Protein AF-A0A1M6XED1-F1 (afdb_monomer)

Nearest PDB structures (foldseek):
  8pbw-assembly1_B  TM=5.103E-01  e=6.790E+00  Thermochaetoides thermophila

Foldseek 3Di:
DDDDLVNLVVLLVVLVVVLVPPQDQQLLVSLLVSLVVQLVPVPQPCNVVSVVLNVVSVVDDRQADPVVSDGPNVVSSVVSSVVSVVSSVSSVVSSVVD

pLDDT: mean 90.95, std 7.76, range [55.94, 98.38]

Organism: NCBI:txid1434701

Mean predicted aligned error: 3.75 Å

Structure (mmCIF, N/CA/C/O backbone):
data_AF-A0A1M6XED1-F1
#
_entry.id   AF-A0A1M6XED1-F1
#
loop_
_atom_site.group_PDB
_atom_site.id
_atom_site.type_symbol
_atom_site.label_atom_id
_atom_site.label_alt_id
_atom_site.label_comp_id
_atom_site.label_asym_id
_atom_site.label_entity_id
_atom_site.label_seq_id
_atom_site.pdbx_PDB_ins_code
_atom_site.Cartn_x
_atom_site.Cartn_y
_atom_site.Cartn_z
_atom_site.occupancy
_atom_site.B_iso_or_equiv
_atom_site.auth_seq_id
_atom_site.auth_comp_id
_atom_site.auth_asym_id
_atom_site.auth_atom_id
_atom_site.pdbx_PDB_model_num
ATOM 1 N N . MET A 1 1 ? -13.009 -8.686 13.088 1.00 55.94 1 MET A N 1
ATOM 2 C CA . MET A 1 1 ? -11.635 -8.878 13.587 1.00 55.94 1 MET A CA 1
ATOM 3 C C . MET A 1 1 ? -11.135 -7.510 14.021 1.00 55.94 1 MET A C 1
ATOM 5 O O . MET A 1 1 ? -11.304 -6.585 13.238 1.00 55.94 1 MET A O 1
ATOM 9 N N . LYS A 1 2 ? -10.653 -7.332 15.257 1.00 65.81 2 LYS A N 1
ATOM 10 C CA . LYS A 1 2 ? -9.992 -6.075 15.645 1.00 65.81 2 LYS A CA 1
ATOM 11 C C . LYS A 1 2 ? -8.577 -6.145 15.070 1.00 65.81 2 LYS A C 1
ATOM 13 O O . LYS A 1 2 ? -7.922 -7.165 15.257 1.00 65.81 2 LYS A O 1
ATOM 18 N N . ILE A 1 3 ? -8.167 -5.140 14.307 1.00 72.62 3 IL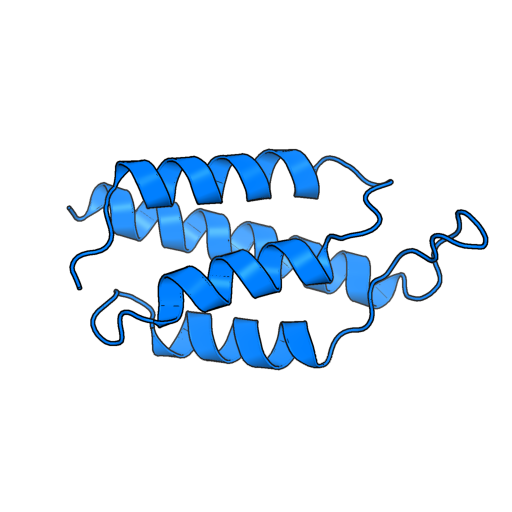E A N 1
ATOM 19 C CA . ILE A 1 3 ? -6.780 -5.038 13.852 1.00 72.62 3 ILE A CA 1
ATOM 20 C C . ILE A 1 3 ? -5.940 -4.576 15.044 1.00 72.62 3 ILE A C 1
ATOM 22 O O . ILE A 1 3 ? -6.348 -3.660 15.757 1.00 72.62 3 ILE A O 1
ATOM 26 N N . ASP A 1 4 ? -4.822 -5.253 15.283 1.00 86.94 4 ASP A N 1
ATOM 27 C CA . ASP A 1 4 ? -3.896 -4.938 16.368 1.00 86.94 4 ASP A CA 1
ATOM 28 C C . ASP A 1 4 ? -3.059 -3.698 16.0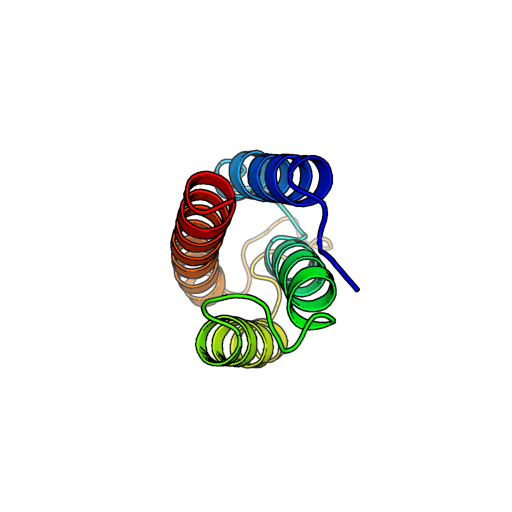08 1.00 86.94 4 ASP A C 1
ATOM 30 O O . ASP A 1 4 ? -2.568 -3.572 14.885 1.00 86.94 4 ASP A O 1
ATOM 34 N N . VAL A 1 5 ? -2.891 -2.781 16.962 1.00 89.31 5 VAL A N 1
ATOM 35 C CA . VAL A 1 5 ? -2.053 -1.582 16.814 1.00 89.31 5 VAL A CA 1
ATOM 36 C C . VAL A 1 5 ? -0.603 -1.970 16.527 1.00 89.31 5 VAL A C 1
ATOM 38 O O . VAL A 1 5 ? 0.043 -1.341 15.692 1.00 89.31 5 VAL A O 1
ATOM 41 N N . LEU A 1 6 ? -0.107 -3.038 17.160 1.00 91.50 6 LEU A N 1
ATOM 42 C CA . LEU A 1 6 ? 1.242 -3.557 16.911 1.00 91.50 6 LEU A CA 1
ATOM 43 C C . LEU A 1 6 ? 1.409 -4.047 15.468 1.00 91.50 6 LEU A C 1
ATOM 45 O O . LEU A 1 6 ? 2.443 -3.805 14.847 1.00 91.50 6 LEU A O 1
ATOM 49 N N . ASP A 1 7 ? 0.379 -4.693 14.922 1.00 92.69 7 ASP A N 1
ATOM 50 C CA . ASP A 1 7 ? 0.373 -5.174 13.541 1.00 92.69 7 ASP A CA 1
ATOM 51 C C . ASP A 1 7 ? 0.341 -4.013 12.531 1.00 92.69 7 ASP A C 1
ATOM 53 O O . ASP A 1 7 ? 1.056 -4.040 11.526 1.00 92.69 7 ASP A O 1
ATOM 57 N N . LEU A 1 8 ? -0.428 -2.957 12.822 1.00 94.06 8 LEU A N 1
ATOM 58 C CA . LEU A 1 8 ? -0.444 -1.730 12.020 1.00 94.06 8 LEU A CA 1
ATOM 59 C C . LEU A 1 8 ? 0.898 -0.998 12.045 1.00 94.06 8 LEU A C 1
ATOM 61 O O . LEU A 1 8 ? 1.395 -0.622 10.983 1.00 94.06 8 LEU A O 1
ATOM 65 N N . ASP A 1 9 ? 1.507 -0.822 13.222 1.00 95.19 9 ASP A N 1
ATOM 66 C CA . ASP A 1 9 ? 2.807 -0.149 13.328 1.00 95.19 9 ASP A CA 1
ATOM 67 C C . ASP A 1 9 ? 3.898 -0.939 12.596 1.00 95.19 9 ASP A C 1
ATOM 69 O O . ASP A 1 9 ? 4.718 -0.360 11.881 1.00 95.19 9 ASP A O 1
ATOM 73 N N . TRP A 1 10 ? 3.872 -2.273 12.692 1.00 95.06 10 TRP A N 1
ATOM 74 C CA . TRP A 1 10 ? 4.791 -3.124 11.941 1.00 95.06 10 TRP A CA 1
ATOM 75 C C . TRP A 1 10 ? 4.613 -2.963 10.424 1.00 95.06 10 TRP A C 1
ATOM 77 O O . TRP A 1 10 ? 5.595 -2.714 9.720 1.00 95.06 10 TRP A O 1
ATOM 87 N N . LYS A 1 11 ? 3.373 -3.017 9.916 1.00 95.31 11 LYS A N 1
ATOM 8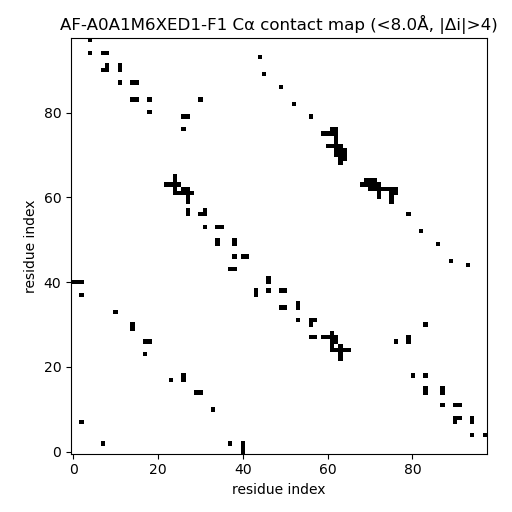8 C CA . LYS A 1 11 ? 3.064 -2.798 8.490 1.00 95.31 11 LYS A CA 1
ATOM 89 C C . LYS A 1 11 ? 3.517 -1.422 8.009 1.00 95.31 11 LYS A C 1
ATOM 91 O O . LYS A 1 11 ? 4.146 -1.319 6.958 1.00 95.31 11 LYS A O 1
ATOM 96 N N . LYS A 1 12 ? 3.265 -0.376 8.798 1.00 95.81 12 LYS A N 1
ATOM 97 C CA . LYS A 1 12 ? 3.720 0.989 8.510 1.00 95.81 12 LYS A CA 1
ATOM 98 C C . LYS A 1 12 ? 5.238 1.056 8.355 1.00 95.81 12 LYS A C 1
ATOM 100 O O . LYS A 1 12 ? 5.724 1.601 7.370 1.00 95.81 12 LYS A O 1
ATOM 105 N N . ARG A 1 13 ? 5.993 0.461 9.285 1.00 94.88 13 ARG A N 1
ATOM 106 C CA . ARG A 1 13 ? 7.465 0.433 9.214 1.00 94.88 13 ARG A CA 1
ATOM 107 C C . ARG A 1 13 ? 7.971 -0.294 7.972 1.00 94.88 13 ARG A C 1
ATOM 109 O O . ARG A 1 13 ? 8.931 0.173 7.373 1.00 94.88 13 ARG A O 1
ATOM 116 N N . GLN A 1 14 ? 7.337 -1.399 7.572 1.00 93.69 14 GLN A N 1
ATOM 117 C CA . GLN A 1 14 ? 7.682 -2.078 6.317 1.00 93.69 14 GLN A CA 1
ATOM 118 C C . GLN A 1 14 ? 7.494 -1.145 5.113 1.00 93.69 14 GLN A C 1
ATOM 120 O O . GLN A 1 14 ? 8.391 -1.035 4.284 1.00 93.69 14 GLN A O 1
ATOM 125 N N . LEU A 1 15 ? 6.374 -0.414 5.053 1.00 95.12 15 LEU A N 1
ATOM 126 C CA . LEU A 1 15 ? 6.137 0.557 3.982 1.00 95.12 15 LEU A CA 1
ATOM 127 C C . LEU A 1 15 ? 7.177 1.690 3.980 1.00 95.12 15 LEU A C 1
ATOM 129 O O . LEU A 1 15 ? 7.702 2.031 2.923 1.00 95.12 15 LEU A O 1
ATOM 133 N N . MET A 1 16 ? 7.502 2.246 5.150 1.00 94.25 16 MET A N 1
ATOM 134 C CA . MET A 1 16 ? 8.502 3.316 5.288 1.00 94.25 16 MET A CA 1
ATOM 135 C C . MET A 1 16 ? 9.901 2.879 4.843 1.00 94.25 16 MET A C 1
ATOM 137 O O . MET A 1 16 ? 10.600 3.646 4.193 1.00 94.25 16 MET A O 1
ATOM 141 N N . LEU A 1 17 ? 10.307 1.651 5.169 1.00 91.75 17 LEU A N 1
ATOM 142 C CA . LEU A 1 17 ? 11.611 1.129 4.757 1.00 91.75 17 LEU A CA 1
ATOM 143 C C . LEU A 1 17 ? 11.688 0.919 3.242 1.00 91.75 17 LEU A C 1
ATOM 145 O O . LEU A 1 17 ? 12.729 1.167 2.637 1.00 91.75 17 LEU A O 1
ATOM 149 N N . GLU A 1 18 ? 10.596 0.469 2.623 1.00 90.31 18 GLU A N 1
ATOM 150 C CA . GLU A 1 18 ? 10.609 0.138 1.200 1.00 90.31 18 GLU A CA 1
ATOM 151 C C . GLU A 1 18 ? 10.482 1.370 0.299 1.00 90.31 18 GLU A C 1
ATOM 153 O O . GLU A 1 18 ? 11.143 1.430 -0.734 1.00 90.31 18 GLU A O 1
ATOM 158 N N . ILE A 1 19 ? 9.684 2.377 0.679 1.00 87.25 19 ILE A N 1
ATOM 159 C CA . ILE A 1 19 ? 9.511 3.589 -0.145 1.00 87.25 19 ILE A CA 1
ATOM 160 C C . ILE A 1 19 ? 10.826 4.375 -0.313 1.00 87.25 19 ILE A C 1
ATOM 162 O O . ILE A 1 19 ? 11.033 5.028 -1.337 1.00 87.25 19 ILE A O 1
ATOM 166 N N . GLU A 1 20 ? 11.730 4.291 0.666 1.00 81.50 20 GLU A N 1
ATOM 167 C CA . GLU A 1 20 ? 13.063 4.906 0.614 1.00 81.50 20 GLU A CA 1
ATOM 168 C C . GLU A 1 20 ? 14.053 4.103 -0.250 1.00 81.50 20 GLU A C 1
ATOM 170 O O . GLU A 1 20 ? 15.100 4.616 -0.652 1.00 81.50 20 GLU A O 1
ATOM 175 N N . ASN A 1 21 ? 13.724 2.854 -0.586 1.00 82.81 21 ASN A N 1
ATOM 176 C CA . ASN A 1 21 ? 14.557 1.983 -1.401 1.00 82.81 21 ASN A CA 1
ATOM 177 C C . ASN A 1 21 ? 14.195 2.099 -2.889 1.00 82.81 21 ASN A C 1
ATOM 179 O O . ASN A 1 21 ? 13.416 1.317 -3.434 1.00 82.81 21 ASN A O 1
ATOM 183 N N . GLU A 1 22 ? 14.838 3.031 -3.592 1.00 67.62 22 GLU A N 1
ATOM 184 C CA . GLU A 1 22 ? 14.612 3.259 -5.032 1.00 67.62 22 GLU A CA 1
ATOM 185 C C . GLU A 1 22 ? 14.917 2.043 -5.925 1.00 67.62 22 GLU A C 1
ATOM 187 O O . GLU A 1 22 ? 14.487 1.998 -7.076 1.00 67.62 22 GLU A O 1
ATOM 192 N N . LYS A 1 23 ? 15.649 1.050 -5.408 1.00 75.00 23 LYS A N 1
ATOM 193 C CA . LYS A 1 23 ? 15.987 -0.193 -6.119 1.00 75.00 23 LYS A CA 1
ATOM 194 C C . LYS A 1 23 ? 15.043 -1.349 -5.791 1.00 75.00 23 LYS A C 1
ATOM 196 O O . LYS A 1 23 ? 15.294 -2.470 -6.235 1.00 75.00 23 LYS A O 1
ATOM 201 N N . SER A 1 24 ? 14.004 -1.111 -4.995 1.00 81.19 24 SER A N 1
ATOM 202 C CA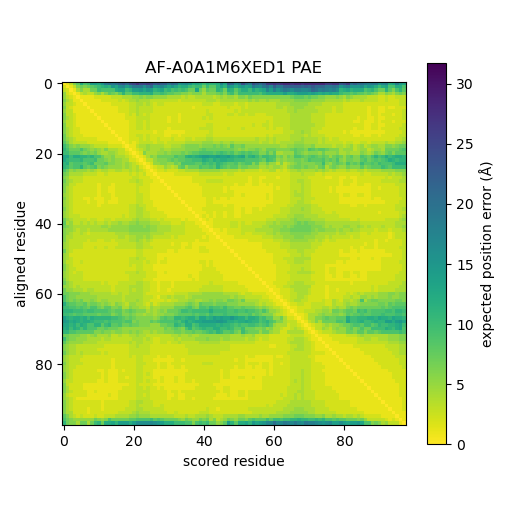 . SER A 1 24 ? 13.062 -2.152 -4.603 1.00 81.19 24 SER A CA 1
ATOM 203 C C . SER A 1 24 ? 12.348 -2.752 -5.809 1.00 81.19 24 SER A C 1
ATOM 205 O O . SER A 1 24 ? 11.755 -2.041 -6.613 1.00 81.19 24 SER A O 1
ATOM 207 N N . LEU A 1 25 ? 12.380 -4.078 -5.921 1.00 80.12 25 LEU A N 1
ATOM 208 C CA . LEU A 1 25 ? 11.738 -4.818 -7.008 1.00 80.12 25 LEU A CA 1
ATOM 209 C C . LEU A 1 25 ? 10.274 -5.181 -6.710 1.00 80.12 25 LEU A C 1
ATOM 211 O O . LEU A 1 25 ? 9.676 -5.893 -7.508 1.00 80.12 25 LEU A O 1
ATOM 215 N N . TYR A 1 26 ? 9.730 -4.780 -5.554 1.00 88.12 26 TYR A N 1
ATOM 216 C CA . TYR A 1 26 ? 8.457 -5.304 -5.041 1.00 88.12 26 TYR A CA 1
ATOM 217 C C . TYR A 1 26 ? 7.566 -4.226 -4.405 1.00 88.12 26 TYR A C 1
ATOM 219 O O . TYR A 1 26 ? 6.793 -4.529 -3.491 1.00 88.12 26 TYR A O 1
ATOM 227 N N . LEU A 1 27 ? 7.665 -2.972 -4.855 1.00 91.12 27 LEU A N 1
ATOM 228 C CA . LEU A 1 27 ? 6.884 -1.863 -4.298 1.00 91.12 27 LEU A CA 1
ATOM 229 C C . LEU A 1 27 ? 5.387 -2.087 -4.486 1.00 91.12 27 LEU A C 1
ATOM 231 O O . LEU A 1 27 ? 4.604 -1.922 -3.552 1.00 91.12 27 LEU A O 1
ATOM 235 N N . GLN A 1 28 ? 4.975 -2.508 -5.681 1.00 93.88 28 GLN A N 1
ATOM 236 C CA . GLN A 1 28 ? 3.566 -2.769 -5.955 1.00 93.88 28 GLN A CA 1
ATOM 237 C C . GLN A 1 28 ? 3.069 -3.940 -5.101 1.00 93.88 28 GLN A C 1
ATOM 239 O O . GLN A 1 28 ? 2.031 -3.844 -4.442 1.00 93.88 28 GLN A O 1
ATOM 244 N N . SER A 1 29 ? 3.840 -5.027 -5.058 1.00 94.25 29 SER A N 1
ATOM 245 C CA . SER A 1 29 ? 3.445 -6.242 -4.339 1.00 94.25 29 SER A CA 1
ATOM 246 C C . SER A 1 29 ? 3.367 -6.031 -2.823 1.00 94.25 29 SER A C 1
ATOM 248 O O . SER A 1 29 ? 2.442 -6.533 -2.177 1.00 94.25 29 SER A O 1
ATOM 250 N N . LEU A 1 30 ? 4.302 -5.270 -2.242 1.00 95.00 30 LEU A N 1
ATOM 251 C CA . LEU A 1 30 ? 4.324 -4.999 -0.806 1.00 95.00 30 LEU A CA 1
ATOM 252 C C . LEU A 1 30 ? 3.123 -4.149 -0.375 1.00 95.00 30 LEU A C 1
ATOM 254 O O . LEU A 1 30 ? 2.408 -4.542 0.552 1.00 95.00 30 LEU A O 1
ATOM 258 N N . ILE A 1 31 ? 2.861 -3.019 -1.039 1.00 96.50 31 ILE A N 1
ATOM 259 C CA . ILE A 1 31 ? 1.721 -2.174 -0.657 1.00 96.50 31 ILE A CA 1
ATOM 260 C C . ILE A 1 31 ? 0.383 -2.865 -0.926 1.00 96.50 31 ILE A C 1
ATOM 262 O O . ILE A 1 31 ? -0.509 -2.784 -0.080 1.00 96.50 31 ILE A O 1
ATOM 266 N N . ALA A 1 32 ? 0.255 -3.635 -2.016 1.00 97.19 32 ALA A N 1
ATOM 267 C CA . ALA A 1 32 ? -0.933 -4.451 -2.272 1.00 97.19 32 ALA A CA 1
ATOM 268 C C . ALA A 1 32 ? -1.193 -5.440 -1.127 1.00 97.19 32 ALA A C 1
ATOM 270 O O . ALA A 1 32 ? -2.332 -5.586 -0.675 1.00 97.19 32 ALA A O 1
ATOM 271 N N . ARG A 1 33 ? -0.137 -6.093 -0.622 1.00 96.38 33 ARG A N 1
ATOM 272 C CA . ARG A 1 33 ? -0.242 -7.039 0.492 1.00 96.38 33 ARG A CA 1
ATOM 273 C C . ARG A 1 33 ? -0.669 -6.353 1.787 1.00 96.38 33 ARG A C 1
ATOM 275 O O . ARG A 1 33 ? -1.576 -6.847 2.456 1.00 96.38 33 ARG A O 1
ATOM 282 N N . VAL A 1 34 ? -0.043 -5.226 2.127 1.00 96.56 34 VAL A N 1
ATOM 283 C CA . VAL A 1 34 ? -0.385 -4.455 3.333 1.00 96.56 34 VAL A CA 1
ATOM 284 C C . VAL A 1 34 ? -1.838 -3.988 3.279 1.00 96.56 34 VAL A C 1
ATOM 286 O O . VAL A 1 34 ? -2.584 -4.198 4.234 1.00 96.56 34 VAL A O 1
ATOM 289 N N . LEU A 1 35 ? -2.262 -3.421 2.149 1.00 97.31 35 LEU A N 1
ATOM 290 C CA . LEU A 1 35 ? -3.641 -2.990 1.943 1.00 97.31 35 LEU A CA 1
ATOM 291 C C . LEU A 1 35 ? -4.621 -4.154 2.071 1.00 97.31 35 LEU A C 1
ATOM 293 O O . LEU A 1 35 ? -5.595 -4.030 2.808 1.00 97.31 35 LEU A O 1
ATOM 297 N N . PHE A 1 36 ? -4.340 -5.290 1.423 1.00 96.12 36 PHE A N 1
ATOM 298 C CA . PHE A 1 36 ? -5.178 -6.485 1.506 1.00 96.12 36 PHE A CA 1
ATOM 299 C C . PHE A 1 36 ? -5.403 -6.931 2.953 1.00 96.12 36 PHE A C 1
ATOM 301 O O . PHE A 1 36 ? -6.544 -7.204 3.329 1.00 96.12 36 PHE A O 1
ATOM 308 N N . ASP A 1 37 ? -4.340 -6.980 3.761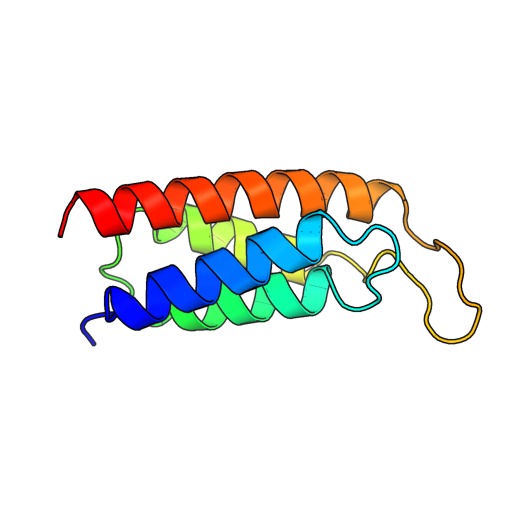 1.00 93.75 37 ASP A N 1
ATOM 309 C CA . ASP A 1 37 ? -4.414 -7.386 5.167 1.00 93.75 37 ASP A CA 1
ATOM 310 C C . ASP A 1 37 ? -5.261 -6.401 5.998 1.00 93.75 37 ASP A C 1
ATOM 312 O O . ASP A 1 37 ? -6.064 -6.820 6.835 1.00 93.75 37 ASP A O 1
ATOM 316 N N . ILE A 1 38 ? -5.134 -5.095 5.736 1.00 93.88 38 ILE A N 1
ATOM 317 C CA . ILE A 1 38 ? -5.867 -4.036 6.444 1.00 93.88 38 ILE A CA 1
ATOM 318 C C . ILE A 1 38 ? -7.364 -4.049 6.084 1.00 93.88 38 ILE A C 1
ATOM 320 O O . ILE A 1 38 ? -8.227 -4.023 6.969 1.00 93.88 38 ILE A O 1
ATOM 324 N N . ILE A 1 39 ? -7.703 -4.136 4.793 1.00 94.94 39 ILE A N 1
ATOM 325 C CA . ILE A 1 39 ? -9.097 -4.061 4.322 1.00 94.94 39 ILE A CA 1
ATOM 326 C C . ILE A 1 39 ? -9.916 -5.323 4.636 1.00 94.94 39 ILE A C 1
ATOM 328 O O . ILE A 1 39 ? -11.140 -5.305 4.508 1.00 94.94 39 ILE A O 1
ATOM 332 N N . GLN A 1 40 ? -9.307 -6.410 5.132 1.00 92.81 40 GLN A N 1
ATOM 333 C CA . GLN A 1 40 ? -10.083 -7.548 5.655 1.00 92.81 40 GLN A CA 1
ATOM 334 C C . GLN A 1 40 ? -11.041 -7.120 6.781 1.00 92.81 40 GLN A C 1
ATOM 336 O O . GLN A 1 40 ? -12.105 -7.719 6.975 1.00 92.81 40 GLN A O 1
ATOM 341 N N . ASN A 1 41 ? -10.704 -6.059 7.519 1.00 90.56 41 ASN A N 1
ATOM 342 C CA . ASN A 1 41 ? -11.599 -5.452 8.491 1.00 90.56 41 ASN A CA 1
ATOM 343 C C . ASN A 1 41 ? -12.415 -4.308 7.865 1.00 90.56 41 ASN A C 1
ATOM 345 O O . ASN A 1 41 ? -12.034 -3.146 7.949 1.00 90.56 41 ASN A O 1
ATOM 349 N N . LYS A 1 42 ? -13.611 -4.616 7.351 1.00 90.31 42 LYS A N 1
ATOM 350 C CA . LYS A 1 42 ? -14.537 -3.623 6.758 1.00 90.31 42 LYS A CA 1
ATOM 351 C C . LYS A 1 42 ? -14.976 -2.482 7.691 1.00 90.31 42 LYS A C 1
ATOM 353 O O . LYS A 1 42 ? -15.616 -1.541 7.242 1.00 90.31 42 LYS A O 1
ATOM 358 N N .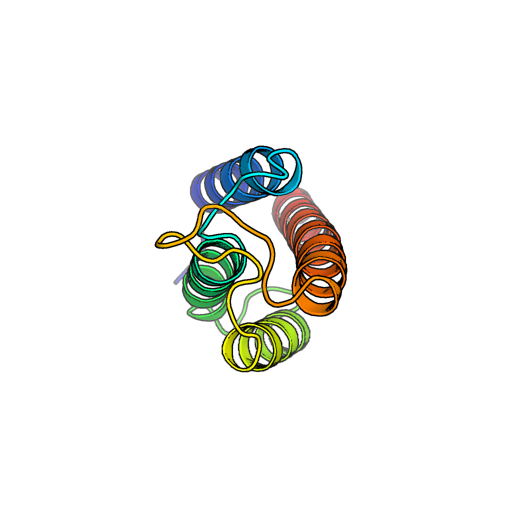 LYS A 1 43 ? -14.701 -2.589 8.996 1.00 90.88 43 LYS A N 1
ATOM 359 C CA . LYS A 1 43 ? -15.014 -1.555 9.996 1.00 90.88 43 LYS A CA 1
ATOM 360 C C . LYS A 1 43 ? -13.834 -0.625 10.285 1.00 90.88 43 LYS A C 1
ATOM 362 O 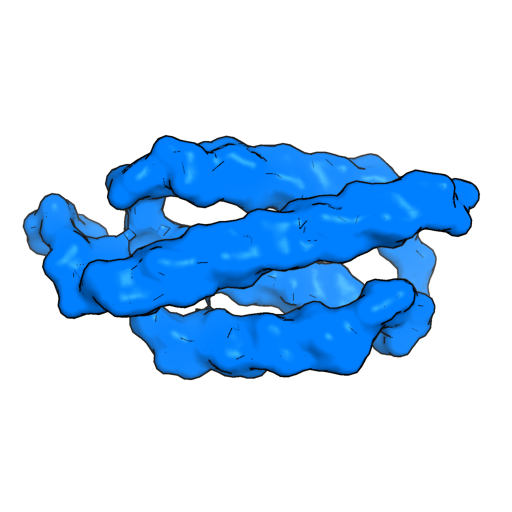O . LYS A 1 43 ? -13.950 0.216 11.172 1.00 90.88 43 LYS A O 1
ATOM 367 N N . ILE A 1 44 ? -12.692 -0.813 9.624 1.00 90.31 44 ILE A N 1
ATOM 368 C CA . ILE A 1 44 ? -11.538 0.058 9.822 1.00 90.31 44 ILE A CA 1
ATOM 369 C C . ILE A 1 44 ? -11.855 1.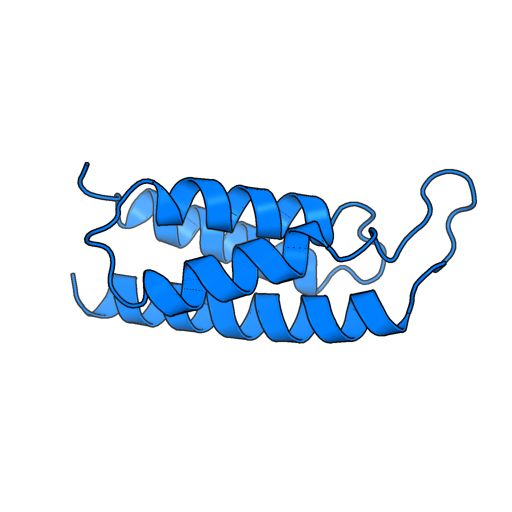475 9.317 1.00 90.31 44 ILE A C 1
ATOM 371 O O . ILE A 1 44 ? -12.532 1.616 8.292 1.00 90.31 44 ILE A O 1
ATOM 375 N N . PRO A 1 45 ? -11.396 2.536 10.005 1.00 92.50 45 PRO A N 1
ATOM 376 C CA . PRO A 1 45 ? -11.452 3.878 9.442 1.00 92.50 45 PRO A CA 1
ATOM 377 C C . PRO A 1 45 ? -10.816 3.918 8.046 1.00 92.50 45 PRO A C 1
ATOM 379 O O . PRO A 1 45 ? -9.856 3.198 7.779 1.00 92.50 45 PRO A O 1
ATOM 382 N N . TYR A 1 46 ? -11.358 4.760 7.163 1.00 94.88 46 TYR A N 1
ATOM 383 C CA . TYR A 1 46 ? -10.883 4.930 5.781 1.00 94.88 46 TYR A CA 1
ATOM 384 C C . TYR A 1 46 ? -10.988 3.682 4.886 1.00 94.88 46 TYR A C 1
ATOM 386 O O . TYR A 1 46 ? -10.344 3.629 3.842 1.00 94.88 46 TYR A O 1
ATOM 394 N N . PHE A 1 47 ? -11.820 2.696 5.247 1.00 95.38 47 PHE A N 1
ATOM 395 C CA . PHE A 1 47 ? -11.995 1.455 4.481 1.00 95.38 47 PHE A CA 1
ATOM 396 C C . PHE A 1 47 ? -12.227 1.672 2.975 1.00 95.38 47 PHE A C 1
ATOM 398 O O . PHE A 1 47 ? -11.566 1.027 2.162 1.00 95.38 47 PHE A O 1
ATOM 405 N N . GLU A 1 48 ? -13.136 2.577 2.596 1.00 97.44 48 GLU A N 1
ATOM 406 C CA . GLU A 1 48 ? -13.442 2.858 1.185 1.00 97.44 48 GLU A CA 1
ATOM 407 C C . GLU A 1 48 ? -12.202 3.368 0.448 1.00 97.44 48 GLU A C 1
ATOM 409 O O . GLU A 1 48 ? -11.817 2.804 -0.574 1.00 97.44 48 GLU A O 1
ATOM 414 N N . ARG A 1 49 ? -11.500 4.343 1.036 1.00 97.88 49 ARG A N 1
ATOM 415 C CA . ARG A 1 49 ? -10.290 4.916 0.447 1.00 97.88 49 ARG A CA 1
ATOM 416 C C . ARG A 1 49 ? -9.159 3.893 0.319 1.00 97.88 49 ARG A C 1
ATOM 418 O O . ARG A 1 49 ? -8.529 3.804 -0.728 1.00 97.88 49 ARG A O 1
ATOM 425 N N . LEU A 1 50 ? -8.922 3.086 1.351 1.00 97.69 50 LEU A N 1
ATOM 426 C CA . LEU A 1 50 ? -7.918 2.016 1.306 1.00 97.69 50 LEU A CA 1
ATOM 427 C C . LEU A 1 50 ? -8.262 0.956 0.249 1.00 97.69 50 LEU A C 1
ATOM 429 O O . LEU A 1 50 ? -7.366 0.417 -0.398 1.00 97.69 50 LEU A O 1
ATOM 433 N N . THR A 1 51 ? -9.552 0.684 0.038 1.00 98.19 51 THR A N 1
ATOM 434 C CA . THR A 1 51 ? -10.018 -0.239 -1.006 1.00 98.19 51 THR A CA 1
ATOM 435 C C . THR A 1 51 ? -9.803 0.341 -2.405 1.00 98.19 51 THR A C 1
ATOM 437 O O . THR A 1 51 ? -9.341 -0.378 -3.286 1.00 98.19 51 THR A O 1
ATOM 440 N N . GLU A 1 52 ? -10.073 1.631 -2.619 1.00 98.31 52 GLU A N 1
ATOM 441 C CA . GLU A 1 52 ? -9.773 2.309 -3.890 1.00 98.31 52 GLU A CA 1
ATOM 442 C C . GLU A 1 52 ? -8.282 2.245 -4.229 1.00 98.31 52 GLU A C 1
ATOM 444 O O . GLU A 1 52 ? -7.917 1.873 -5.345 1.00 98.31 52 GLU A O 1
ATOM 449 N N . ILE A 1 53 ? -7.421 2.557 -3.253 1.00 98.38 53 ILE A N 1
ATOM 450 C CA . ILE A 1 53 ? -5.967 2.474 -3.425 1.00 98.38 53 ILE A CA 1
ATOM 451 C C . ILE A 1 53 ? -5.567 1.036 -3.759 1.00 98.38 53 ILE A C 1
ATOM 453 O O . ILE A 1 53 ? -4.807 0.820 -4.698 1.00 98.38 53 ILE A O 1
ATOM 457 N N . TYR A 1 54 ? -6.101 0.047 -3.036 1.00 98.38 54 TYR A N 1
ATOM 458 C CA . TYR A 1 54 ? -5.814 -1.365 -3.289 1.00 98.38 54 TYR A CA 1
ATOM 459 C C . TYR A 1 54 ? -6.151 -1.771 -4.723 1.00 98.38 54 TYR A C 1
ATOM 461 O O . TYR A 1 54 ? -5.335 -2.412 -5.381 1.00 98.38 54 TYR A O 1
ATOM 469 N N . LEU A 1 55 ? -7.328 -1.393 -5.223 1.00 98.06 55 LEU A N 1
ATOM 470 C CA . LEU A 1 55 ? -7.731 -1.713 -6.591 1.00 98.06 55 LEU A CA 1
ATOM 471 C C . LEU A 1 55 ? -6.778 -1.080 -7.606 1.00 98.06 55 LEU A C 1
ATOM 473 O O . LEU A 1 55 ? -6.247 -1.795 -8.450 1.00 98.06 55 LEU A O 1
ATOM 477 N N . HIS A 1 56 ? -6.469 0.211 -7.460 1.00 97.88 56 HIS A N 1
ATOM 478 C CA . HIS A 1 56 ? -5.563 0.877 -8.392 1.00 97.88 56 HIS A CA 1
ATOM 479 C C . HIS A 1 56 ? -4.145 0.290 -8.342 1.00 97.88 56 HIS A C 1
ATOM 481 O O . HIS A 1 56 ? -3.556 0.032 -9.383 1.00 97.88 56 HIS A O 1
ATOM 487 N N . VAL A 1 57 ? -3.616 -0.01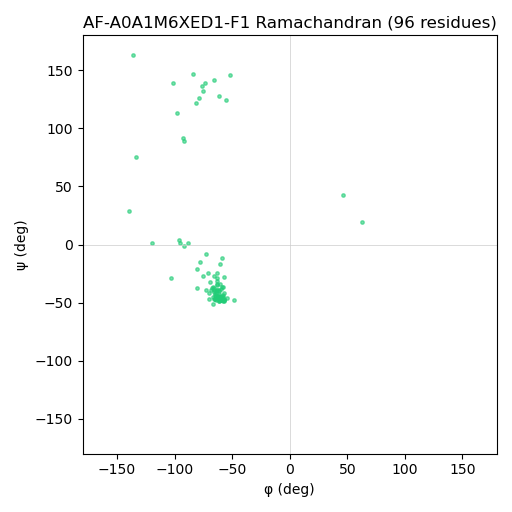3 -7.152 1.00 97.31 57 VAL A N 1
ATOM 488 C CA . VAL A 1 57 ? -2.310 -0.674 -6.991 1.00 97.31 57 VAL A CA 1
ATOM 489 C C . VAL A 1 57 ? -2.268 -2.034 -7.698 1.00 97.31 57 VAL A C 1
ATOM 491 O O . VAL A 1 57 ? -1.227 -2.385 -8.247 1.00 97.31 57 VAL A O 1
ATOM 494 N N . ASN A 1 58 ? -3.356 -2.810 -7.708 1.00 96.25 58 ASN A N 1
ATOM 495 C CA . ASN A 1 58 ? -3.389 -4.095 -8.424 1.00 96.25 58 ASN A CA 1
ATOM 496 C C . ASN A 1 58 ? -3.394 -3.940 -9.951 1.00 96.25 58 ASN A C 1
ATOM 498 O O . ASN A 1 58 ? -2.948 -4.856 -10.640 1.00 96.25 58 ASN A O 1
ATOM 502 N N . ASP A 1 59 ? -3.860 -2.803 -10.467 1.00 96.19 59 ASP A N 1
ATOM 503 C CA . ASP A 1 59 ? -3.816 -2.491 -11.899 1.00 96.19 59 ASP A CA 1
ATOM 504 C C . ASP A 1 59 ? -2.433 -1.972 -12.340 1.00 96.19 59 ASP A C 1
ATOM 506 O O . ASP A 1 59 ? -2.077 -2.055 -13.521 1.00 96.19 59 ASP A O 1
ATOM 510 N N . LEU A 1 60 ? -1.626 -1.463 -11.401 1.00 94.06 60 LEU A N 1
ATOM 511 C CA . LEU A 1 60 ? -0.255 -1.036 -11.667 1.00 94.06 60 LEU A CA 1
ATOM 512 C C . LEU A 1 60 ? 0.664 -2.243 -11.863 1.00 94.06 60 LEU A C 1
ATOM 514 O O . LEU A 1 60 ? 0.634 -3.230 -11.129 1.00 94.06 60 LEU A O 1
ATOM 518 N N . LYS A 1 61 ? 1.559 -2.128 -12.842 1.00 90.81 61 LYS A N 1
ATOM 519 C CA . LYS A 1 61 ? 2.673 -3.064 -13.007 1.00 90.81 61 LYS A CA 1
ATOM 520 C C . LYS A 1 61 ? 3.825 -2.651 -12.105 1.00 90.81 61 LYS A C 1
ATOM 522 O O . LYS A 1 61 ? 4.061 -1.456 -11.928 1.00 90.81 61 LYS A O 1
ATOM 527 N N . GLU A 1 62 ? 4.568 -3.633 -11.602 1.00 90.81 62 GLU A N 1
ATOM 528 C CA . GLU A 1 62 ? 5.776 -3.380 -10.819 1.00 90.81 62 GLU A CA 1
ATOM 529 C C . GLU A 1 62 ? 6.749 -2.491 -11.619 1.00 90.81 62 GLU A C 1
ATOM 531 O O . GLU A 1 62 ? 7.090 -2.849 -12.750 1.00 90.81 62 GLU A O 1
ATOM 536 N N . PRO A 1 63 ? 7.182 -1.335 -11.079 1.00 89.19 63 PRO A N 1
ATOM 537 C CA . PRO A 1 63 ? 8.020 -0.379 -11.799 1.00 89.19 63 PRO A CA 1
ATOM 538 C C . PRO A 1 63 ? 9.361 -0.956 -12.239 1.00 89.19 63 PRO A C 1
ATOM 540 O O . PRO A 1 63 ? 9.873 -0.590 -13.300 1.00 89.19 63 PRO A O 1
ATOM 543 N N . ASN A 1 64 ? 9.929 -1.857 -11.441 1.00 87.12 64 ASN A N 1
ATOM 544 C CA . ASN A 1 64 ? 11.249 -2.409 -11.680 1.00 87.12 64 ASN A CA 1
ATOM 545 C C . ASN A 1 64 ? 11.180 -3.809 -12.291 1.00 87.12 64 ASN A C 1
ATOM 547 O O . ASN A 1 64 ? 10.397 -4.660 -11.872 1.00 87.12 64 ASN A O 1
ATOM 551 N N . ASN A 1 65 ? 12.057 -4.071 -13.261 1.00 85.12 65 ASN A N 1
ATOM 552 C CA . ASN A 1 65 ? 12.183 -5.386 -13.868 1.00 85.12 65 ASN A CA 1
ATOM 553 C C . ASN A 1 65 ? 13.347 -6.169 -13.240 1.00 85.12 65 ASN A C 1
ATOM 555 O O . ASN A 1 65 ? 14.510 -5.818 -13.474 1.00 85.12 65 ASN A O 1
ATOM 559 N N . PRO A 1 66 ? 13.072 -7.265 -12.510 1.00 81.81 66 PRO A N 1
ATOM 560 C CA . PRO A 1 66 ? 14.107 -8.048 -11.839 1.00 81.81 66 PRO A CA 1
ATOM 561 C C . PRO A 1 66 ? 15.056 -8.747 -12.821 1.00 81.81 66 PRO A C 1
ATOM 563 O O . PRO A 1 66 ? 16.213 -8.981 -12.490 1.00 81.81 66 PRO A O 1
ATOM 566 N N . ASN A 1 67 ? 14.599 -9.055 -14.039 1.00 84.56 67 ASN A N 1
ATOM 567 C CA . ASN A 1 67 ? 15.406 -9.780 -15.024 1.00 84.56 67 ASN A CA 1
ATOM 568 C C . ASN A 1 67 ? 16.478 -8.896 -15.672 1.00 84.56 67 ASN A C 1
ATOM 570 O O . ASN A 1 67 ? 17.499 -9.403 -16.129 1.00 84.56 67 ASN A O 1
ATOM 574 N N . TYR A 1 68 ? 16.238 -7.585 -15.728 1.00 80.62 68 TYR A N 1
ATOM 575 C CA . TYR A 1 68 ? 17.109 -6.631 -16.418 1.00 80.62 68 TYR A CA 1
ATOM 576 C C . TYR A 1 68 ? 17.682 -5.553 -15.491 1.00 80.62 68 TYR A C 1
ATOM 578 O O . TYR A 1 68 ? 18.402 -4.683 -15.975 1.00 80.62 68 TYR A O 1
ATOM 586 N N . PHE A 1 69 ? 17.369 -5.598 -14.189 1.00 75.31 69 PHE A N 1
ATOM 587 C CA . PHE A 1 69 ? 17.801 -4.625 -13.175 1.00 75.31 69 PHE A CA 1
ATOM 588 C C . PHE A 1 69 ? 17.623 -3.165 -13.629 1.00 75.31 69 PHE A C 1
ATOM 590 O O . PHE A 1 69 ? 18.506 -2.326 -13.447 1.00 75.31 69 PHE A O 1
ATOM 597 N N . ARG A 1 70 ? 16.479 -2.874 -14.259 1.00 79.56 70 ARG A N 1
ATOM 598 C CA . ARG A 1 70 ? 16.139 -1.557 -14.812 1.00 79.56 70 ARG A CA 1
ATOM 599 C C . ARG A 1 70 ? 14.698 -1.180 -14.485 1.00 79.56 70 ARG A C 1
ATOM 601 O O . ARG A 1 70 ? 13.876 -2.048 -14.192 1.00 79.56 70 ARG A O 1
ATOM 608 N N . LEU A 1 71 ? 14.407 0.107 -14.620 1.00 82.62 71 LEU A N 1
ATOM 609 C CA . LEU A 1 71 ? 13.065 0.659 -14.499 1.00 82.62 71 LEU A CA 1
ATOM 610 C C . LEU A 1 71 ? 12.307 0.465 -15.825 1.00 82.62 71 LEU A C 1
ATOM 612 O O . LEU A 1 71 ? 12.776 0.927 -16.865 1.00 82.62 71 LEU A O 1
ATOM 616 N N . ASP A 1 72 ? 11.170 -0.231 -15.787 1.00 86.62 72 ASP A N 1
ATOM 617 C CA . ASP A 1 72 ? 10.299 -0.477 -16.949 1.00 86.62 72 ASP A CA 1
ATOM 618 C C . ASP A 1 72 ? 9.040 0.416 -16.934 1.00 86.62 72 ASP A C 1
ATOM 620 O O . ASP A 1 72 ? 8.547 0.758 -18.007 1.00 86.62 72 ASP A O 1
ATOM 624 N N . TYR A 1 73 ? 8.547 0.823 -15.753 1.00 87.00 73 TYR A N 1
ATOM 625 C CA . TYR A 1 73 ? 7.365 1.694 -15.597 1.00 87.00 73 TYR A CA 1
ATOM 626 C C . TYR A 1 73 ? 7.638 2.830 -14.589 1.00 87.00 73 TYR A C 1
ATOM 628 O O . TYR A 1 73 ? 7.200 2.753 -13.436 1.00 87.00 73 TYR A O 1
ATOM 636 N N . PRO A 1 74 ? 8.411 3.865 -14.971 1.00 87.88 74 PRO A N 1
ATOM 637 C CA . PRO A 1 74 ? 8.767 4.978 -14.085 1.00 87.88 74 PRO A CA 1
ATOM 638 C C . PRO A 1 74 ? 7.557 5.724 -13.513 1.00 87.88 74 PRO A C 1
ATOM 640 O O . PRO A 1 74 ? 7.562 6.106 -12.349 1.00 87.88 74 PRO A O 1
ATOM 643 N N . GLU A 1 75 ? 6.494 5.885 -14.291 1.00 89.44 75 GLU A N 1
ATOM 644 C CA . GLU A 1 75 ? 5.257 6.532 -13.862 1.00 89.44 75 GLU A CA 1
ATOM 645 C C . GLU A 1 75 ? 4.564 5.767 -12.725 1.00 89.44 75 GLU A C 1
ATOM 647 O O . GLU A 1 75 ? 4.030 6.376 -11.796 1.00 89.44 75 GLU A O 1
ATOM 652 N N . ASN A 1 76 ? 4.640 4.432 -12.737 1.00 92.75 76 ASN A N 1
ATOM 653 C CA . ASN A 1 76 ? 4.080 3.611 -11.667 1.00 92.75 76 ASN A CA 1
ATOM 654 C C . ASN A 1 76 ? 4.886 3.777 -10.378 1.00 92.75 76 ASN A C 1
ATOM 656 O O . ASN A 1 76 ? 4.302 3.717 -9.301 1.00 92.75 76 ASN A O 1
ATOM 660 N N . LEU A 1 77 ? 6.202 4.010 -10.466 1.00 90.50 77 LEU A N 1
ATOM 661 C CA . LEU A 1 77 ? 7.036 4.270 -9.291 1.00 90.50 77 LEU A CA 1
ATOM 662 C C . LEU A 1 77 ? 6.566 5.526 -8.553 1.00 90.50 77 LEU A C 1
ATOM 664 O O . LEU A 1 77 ? 6.399 5.489 -7.335 1.00 90.50 77 LEU A O 1
ATOM 668 N N . ASP A 1 78 ? 6.321 6.613 -9.283 1.00 91.19 78 ASP A N 1
ATOM 669 C CA . ASP A 1 78 ? 5.862 7.873 -8.693 1.00 91.19 78 ASP A CA 1
ATOM 670 C C . ASP A 1 78 ? 4.464 7.726 -8.075 1.00 91.19 78 ASP A C 1
ATOM 672 O O . ASP A 1 78 ? 4.245 8.133 -6.932 1.00 91.19 78 ASP A O 1
ATOM 676 N N . ILE A 1 79 ? 3.538 7.062 -8.777 1.00 94.44 79 ILE A N 1
ATOM 677 C CA . ILE A 1 79 ? 2.184 6.787 -8.267 1.00 94.44 79 ILE A CA 1
ATOM 678 C C . ILE A 1 79 ? 2.241 5.927 -6.997 1.00 94.44 79 ILE A C 1
ATOM 680 O O . ILE A 1 79 ? 1.583 6.240 -6.002 1.00 94.44 79 ILE A O 1
ATOM 684 N N . LEU A 1 80 ? 3.044 4.858 -7.000 1.00 94.56 80 LEU A N 1
ATOM 685 C CA . LEU A 1 80 ? 3.215 3.993 -5.834 1.00 94.56 80 LEU A CA 1
ATOM 686 C C . LEU A 1 80 ? 3.798 4.777 -4.658 1.00 94.56 80 LEU A C 1
ATOM 688 O O . LEU A 1 80 ? 3.273 4.662 -3.556 1.00 94.56 80 LEU A O 1
ATOM 692 N N . LYS A 1 81 ? 4.814 5.624 -4.868 1.00 93.25 81 LYS A N 1
ATOM 693 C CA . LYS A 1 81 ? 5.384 6.464 -3.801 1.00 93.25 81 LYS A CA 1
ATOM 694 C C . LYS A 1 81 ? 4.325 7.357 -3.146 1.00 93.25 81 LYS A C 1
ATOM 696 O O . LYS A 1 81 ? 4.301 7.466 -1.920 1.00 93.25 81 LYS A O 1
ATOM 701 N N . GLU A 1 82 ? 3.422 7.953 -3.921 1.00 95.94 82 GLU A N 1
ATOM 702 C CA . GLU A 1 82 ? 2.318 8.737 -3.353 1.00 95.94 82 GLU A CA 1
ATOM 703 C C . GLU A 1 82 ? 1.340 7.866 -2.553 1.00 95.94 82 GLU A C 1
ATOM 705 O O . GLU A 1 82 ? 0.964 8.235 -1.437 1.00 95.94 82 GLU A O 1
ATOM 710 N N . TYR A 1 83 ? 1.010 6.665 -3.036 1.00 97.25 83 TYR A N 1
ATOM 711 C CA . TYR A 1 83 ? 0.172 5.742 -2.268 1.00 97.25 83 TYR A CA 1
ATOM 712 C C . TYR A 1 83 ? 0.822 5.238 -0.989 1.00 97.25 83 TYR A C 1
ATOM 714 O O . TYR A 1 83 ? 0.141 5.138 0.027 1.00 97.25 83 TYR A O 1
ATOM 722 N N . TYR A 1 84 ? 2.126 4.974 -0.987 1.00 96.88 84 TYR A N 1
ATOM 723 C CA . TYR A 1 84 ? 2.840 4.637 0.240 1.00 96.88 84 TYR A CA 1
ATOM 724 C C . TYR A 1 84 ? 2.706 5.757 1.276 1.00 96.88 84 TYR A C 1
ATOM 726 O O . TYR A 1 84 ? 2.334 5.482 2.417 1.00 96.88 84 TYR A O 1
ATOM 734 N N . LYS A 1 85 ? 2.951 7.016 0.884 1.00 96.94 85 LYS A N 1
ATOM 735 C CA . LYS A 1 85 ? 2.807 8.177 1.780 1.00 96.94 85 LYS A CA 1
ATOM 736 C C . LYS A 1 85 ? 1.389 8.287 2.336 1.00 96.94 85 LYS A C 1
ATOM 738 O O . LYS A 1 85 ? 1.215 8.494 3.536 1.00 96.94 85 LYS A O 1
ATOM 743 N N . GLU A 1 86 ? 0.383 8.132 1.478 1.00 98.00 86 GLU A N 1
ATOM 744 C CA . GLU A 1 86 ? -1.022 8.206 1.880 1.00 98.00 86 GLU A CA 1
ATOM 745 C C . GLU A 1 86 ? -1.397 7.075 2.850 1.00 98.00 86 GLU A C 1
ATOM 747 O O . GLU A 1 86 ? -1.978 7.334 3.904 1.00 98.00 86 GLU A O 1
ATOM 752 N N . VAL A 1 87 ? -1.021 5.831 2.542 1.00 97.69 87 VAL A N 1
ATOM 753 C CA . VAL A 1 87 ? -1.320 4.664 3.385 1.00 97.69 87 VAL A CA 1
ATOM 754 C C . VAL A 1 87 ? -0.613 4.759 4.736 1.00 97.69 87 VAL A C 1
ATOM 756 O O . VAL A 1 87 ? -1.243 4.495 5.757 1.00 97.69 87 VAL A O 1
ATOM 759 N N . ILE A 1 88 ? 0.655 5.183 4.772 1.00 97.50 88 ILE A N 1
ATOM 760 C CA . ILE A 1 88 ? 1.396 5.420 6.022 1.00 97.50 88 ILE A CA 1
ATOM 761 C C . ILE A 1 88 ? 0.652 6.434 6.895 1.00 97.50 88 ILE A C 1
ATOM 763 O O . ILE A 1 88 ? 0.389 6.153 8.064 1.00 97.50 88 ILE A O 1
ATOM 767 N N . LYS A 1 89 ? 0.236 7.565 6.311 1.00 97.56 89 LYS A N 1
ATOM 768 C CA . LYS A 1 89 ? -0.519 8.603 7.022 1.00 97.56 89 LYS A CA 1
ATOM 769 C C . LYS A 1 89 ? -1.850 8.077 7.565 1.00 97.56 89 LYS A C 1
ATOM 771 O O . LYS A 1 89 ? -2.183 8.331 8.718 1.00 97.56 89 LYS A O 1
ATOM 776 N N . ILE A 1 90 ? -2.603 7.324 6.761 1.00 96.88 90 ILE A N 1
ATOM 777 C CA . ILE A 1 90 ? -3.867 6.715 7.203 1.00 96.88 90 ILE A CA 1
ATOM 778 C C . ILE A 1 90 ? -3.623 5.744 8.366 1.00 96.88 90 ILE A C 1
ATOM 780 O O . ILE A 1 90 ? -4.391 5.744 9.328 1.00 96.88 90 ILE A O 1
ATOM 784 N N . ILE A 1 91 ? -2.564 4.928 8.304 1.00 96.25 91 ILE A N 1
ATOM 785 C CA . ILE A 1 91 ? -2.213 4.007 9.391 1.00 96.25 91 ILE A CA 1
ATOM 786 C C . ILE A 1 91 ? -1.889 4.778 10.677 1.00 96.25 91 ILE A C 1
ATOM 788 O O . ILE A 1 91 ? -2.404 4.403 11.730 1.00 96.25 91 ILE A O 1
ATOM 792 N N . ASP A 1 92 ? -1.101 5.854 10.605 1.00 96.50 92 ASP A N 1
ATOM 793 C CA . ASP A 1 92 ? -0.819 6.712 11.765 1.00 96.50 92 ASP A CA 1
ATOM 794 C C . ASP A 1 92 ? -2.112 7.264 12.382 1.00 96.50 92 ASP A C 1
ATOM 796 O O . ASP A 1 92 ? -2.345 7.098 13.578 1.00 96.50 92 ASP A O 1
ATOM 800 N N . GLU A 1 93 ? -3.021 7.803 11.565 1.00 95.81 93 GLU A N 1
ATOM 801 C CA . GLU A 1 93 ? -4.309 8.319 12.047 1.00 95.81 93 GLU A CA 1
ATOM 802 C C . GLU A 1 93 ? -5.204 7.232 12.675 1.00 95.81 93 GLU A C 1
ATOM 804 O O . GLU A 1 93 ? -6.010 7.524 13.561 1.00 95.81 93 GLU A O 1
ATOM 809 N N . ILE A 1 94 ? -5.112 5.980 12.211 1.00 93.19 94 ILE A N 1
ATOM 810 C CA . ILE A 1 94 ? -5.834 4.844 12.805 1.00 93.19 94 ILE A CA 1
ATOM 811 C C . ILE A 1 94 ? -5.221 4.452 14.153 1.00 93.19 94 ILE A C 1
ATOM 813 O O . ILE A 1 94 ? -5.964 4.090 15.067 1.00 93.19 94 ILE A O 1
ATOM 817 N N . ILE A 1 95 ? -3.892 4.490 14.273 1.00 93.56 95 ILE A N 1
ATOM 818 C CA . ILE A 1 95 ? -3.171 4.185 15.515 1.00 93.56 95 ILE A CA 1
ATOM 819 C C . ILE A 1 95 ? -3.467 5.251 16.577 1.00 93.56 95 ILE A C 1
ATOM 821 O O . ILE A 1 95 ? -3.788 4.894 17.704 1.00 93.56 95 ILE A O 1
ATOM 825 N N . GLU A 1 96 ? -3.429 6.539 16.224 1.00 91.88 96 GLU A N 1
ATOM 826 C CA . GLU A 1 96 ? -3.672 7.657 17.154 1.00 91.88 96 GLU A CA 1
ATOM 827 C C . GLU A 1 96 ? -5.092 7.686 17.745 1.00 91.88 96 GLU A C 1
ATOM 829 O O . GLU A 1 96 ? -5.314 8.265 18.808 1.00 91.88 96 GLU A O 1
ATOM 834 N N . LYS A 1 97 ? -6.070 7.087 17.055 1.00 84.62 97 LYS A N 1
ATOM 835 C CA . LYS A 1 97 ? -7.487 7.070 17.462 1.00 84.62 97 LYS A CA 1
ATOM 836 C C . LYS A 1 97 ? -7.881 5.856 18.317 1.00 84.62 97 LYS A C 1
ATOM 838 O O . LYS A 1 97 ? -9.058 5.751 18.671 1.00 84.62 97 LYS A O 1
ATOM 843 N N . GLN A 1 98 ? -6.960 4.930 18.597 1.00 76.94 98 GLN A N 1
ATOM 844 C CA . GLN A 1 98 ? -7.204 3.710 19.385 1.00 76.94 98 GLN A CA 1
ATOM 845 C C . GLN A 1 98 ? -6.693 3.824 20.818 1.00 76.94 98 GLN A C 1
ATOM 847 O O . GLN A 1 98 ? -7.375 3.238 21.692 1.00 76.94 98 GLN A O 1
#

Solvent-accessible surface area (backbone atoms only — not comparable to full-atom values): 5672 Å² total; per-residue (Å²): 118,86,81,53,64,69,58,50,53,51,51,40,51,55,50,58,60,47,72,75,38,88,81,51,64,47,64,42,60,50,56,37,50,53,39,55,66,56,56,72,30,77,84,45,84,63,37,69,60,51,47,54,51,37,53,53,42,69,73,47,66,56,25,34,38,81,92,72,78,42,77,75,32,67,69,44,44,56,53,47,49,53,49,49,56,51,51,42,51,52,50,51,58,56,53,76,75,109

Secondary structure (DSSP, 8-state):
-PPPHHHHHHHHHHHHHHHT-TT-S-HHHHHHHHHHHHHT-TTSTTHHHHHHHHHHHHHSPPSEETTTTEES-HHHHHHHHHHHHHHHHHHHHHHHT-

Sequence (98 aa):
MKIDVLDLDWKKRQLMLEIENEKSLYLQSLIARVLFDIIQNKKIPYFERLTEIYLHVNDLKEPNNPNYFRLDYPENLDILKEYYKEVIKIIDEIIEKQ

Radius of gyration: 13.54 Å; Cα contacts (8 Å, |Δi|>4): 90; chains: 1; bounding box: 33×18×36 Å